Protein AF-A0A9X3PVQ1-F1 (afdb_monomer)

pLDDT: mean 72.25, std 20.64, range [28.78, 93.38]

Sequence (163 aa):
MTVFPFRRPYLGLSIGAGMLGLAEVRRDWRQGRGRRILEQLAEVWARLPVRKDFPELILAVSDMARKDRLAIPGMNYQFDDVEGDLALQASINFRVVGKYAAIRRFIHRIETASPYLLVEGLDATRKVGSARTSSQKPSTHVVFNVRVVTFLKLELLQGAARV

Mean predicted aligned error: 14.83 Å

Radius of gyration: 23.63 Å; Cα contacts (8 Å, |Δi|>4): 185; chains: 1; bounding box: 56×48×72 Å

Nearest PDB structures (foldseek):
  3jc8-assembly1_Oa  TM=6.345E-01  e=8.967E-06  Myxococcus xanthus DK 1622
  2rjz-assembly1_A  TM=7.333E-01  e=6.234E-05  Pseudomonas aeruginosa PAO1
  6i6y-assembly1_A-2  TM=4.368E-01  e=1.457E-01  Thermus thermophilus HB8
  6i6i-assembly1_A  TM=3.957E-01  e=1.024E-01  Thermus thermophilus HB8
  7odt-assembly1_U  TM=2.430E-01  e=9.549E-01  Homo sapiens

Secondary structure (DSSP, 8-state):
------PPPP---------SSHHHHTTGGGGSHHHHHHHHHHHHHHTSPPGGGHHHHHHHHHHHHHHTT-B---EEEEEEE-TTSSEEEEEEEEEEEEEHHHHHHHHHHHHHH-TTEEEEEEEEEE---S---TTS----EEEEEEEEEEEEE----TTTT--

Structure (mmCIF, N/CA/C/O backbone):
data_AF-A0A9X3PVQ1-F1
#
_entry.id   AF-A0A9X3PVQ1-F1
#
loop_
_atom_site.group_PDB
_atom_site.id
_atom_site.type_symbol
_atom_site.label_atom_id
_atom_site.label_alt_id
_atom_site.label_comp_id
_atom_site.label_asym_id
_atom_site.label_entity_id
_atom_site.label_seq_id
_atom_site.pdbx_PDB_ins_code
_atom_site.Cartn_x
_atom_site.Cartn_y
_atom_site.Cartn_z
_atom_site.occupancy
_atom_site.B_iso_or_equiv
_atom_site.auth_seq_id
_atom_site.auth_comp_id
_atom_site.auth_asym_id
_atom_site.auth_atom_id
_atom_site.pdbx_PDB_model_num
ATOM 1 N N . MET A 1 1 ? 9.723 37.056 -10.123 1.00 42.59 1 MET A N 1
ATOM 2 C CA . MET A 1 1 ? 10.255 36.071 -9.158 1.00 42.59 1 MET A CA 1
ATOM 3 C C . MET A 1 1 ? 9.968 36.631 -7.776 1.00 42.59 1 MET A C 1
ATOM 5 O O . MET A 1 1 ? 10.617 37.588 -7.384 1.00 42.59 1 MET A O 1
ATOM 9 N N . THR A 1 2 ? 8.922 36.158 -7.105 1.00 33.84 2 THR A N 1
ATOM 10 C CA . THR A 1 2 ? 8.475 36.724 -5.823 1.00 33.84 2 THR A CA 1
ATOM 11 C C . THR A 1 2 ? 8.082 35.588 -4.891 1.00 33.84 2 THR A C 1
ATOM 13 O O . THR A 1 2 ? 7.081 34.907 -5.089 1.00 33.84 2 THR A O 1
ATOM 16 N N . VAL A 1 3 ? 8.946 35.370 -3.904 1.00 37.72 3 VAL A N 1
ATOM 17 C CA . VAL A 1 3 ? 8.739 34.506 -2.744 1.00 37.72 3 VAL A CA 1
ATOM 18 C C . VAL A 1 3 ? 8.032 35.354 -1.690 1.00 37.72 3 VAL A C 1
ATOM 20 O O . VAL A 1 3 ? 8.535 36.419 -1.339 1.00 37.72 3 VAL A O 1
ATOM 23 N N . PHE A 1 4 ? 6.883 34.898 -1.194 1.00 28.78 4 PHE A N 1
ATOM 24 C CA . PHE A 1 4 ? 6.206 35.501 -0.044 1.00 28.78 4 PHE A CA 1
ATOM 25 C C . PHE A 1 4 ? 6.290 34.553 1.166 1.00 28.78 4 PHE A C 1
ATOM 27 O O . PHE A 1 4 ? 5.890 33.394 1.048 1.00 28.78 4 PHE A O 1
ATOM 34 N N . PRO A 1 5 ? 6.802 35.016 2.322 1.00 42.09 5 PRO A N 1
ATOM 35 C CA . PRO A 1 5 ? 6.876 34.231 3.549 1.00 42.09 5 PRO A CA 1
ATOM 36 C C . PRO A 1 5 ? 5.555 34.323 4.328 1.00 42.09 5 PRO A C 1
ATOM 38 O O . PRO A 1 5 ? 5.085 35.419 4.635 1.00 42.09 5 PRO A O 1
ATOM 41 N N . PHE A 1 6 ? 4.960 33.183 4.694 1.00 31.83 6 PHE A N 1
ATOM 42 C CA . PHE A 1 6 ? 3.779 33.162 5.561 1.00 31.83 6 PHE A CA 1
ATOM 43 C C . PHE A 1 6 ? 4.199 33.052 7.031 1.00 31.83 6 PHE A C 1
ATOM 45 O O . PHE A 1 6 ? 4.524 31.984 7.549 1.00 31.83 6 PHE A O 1
ATOM 52 N N . ARG A 1 7 ? 4.217 34.211 7.688 1.00 33.22 7 ARG A N 1
ATOM 53 C CA . ARG A 1 7 ? 4.387 34.411 9.129 1.00 33.22 7 ARG A CA 1
ATOM 54 C C . ARG A 1 7 ? 3.015 34.203 9.793 1.00 33.22 7 ARG A C 1
ATOM 56 O O . ARG A 1 7 ? 2.070 34.903 9.446 1.00 33.22 7 ARG A O 1
ATOM 63 N N . ARG A 1 8 ? 2.886 33.256 10.730 1.00 39.91 8 ARG A N 1
ATOM 64 C CA . ARG A 1 8 ? 1.662 33.074 11.540 1.00 39.91 8 ARG A CA 1
ATOM 65 C C . ARG A 1 8 ? 1.517 34.221 12.552 1.00 39.91 8 ARG A C 1
ATOM 67 O O . ARG A 1 8 ? 2.466 34.438 13.307 1.00 39.91 8 ARG A O 1
ATOM 74 N N . PRO A 1 9 ? 0.362 34.900 12.652 1.00 40.09 9 PRO A N 1
ATOM 75 C CA . PRO A 1 9 ? 0.022 35.659 13.842 1.00 40.09 9 PRO A CA 1
ATOM 76 C C . PRO A 1 9 ? -0.776 34.778 14.811 1.00 40.09 9 PRO A C 1
ATOM 78 O O . PRO A 1 9 ? -1.785 34.173 14.452 1.00 40.09 9 PRO A O 1
ATOM 81 N N . TYR A 1 10 ? -0.310 34.728 16.056 1.00 43.25 10 TYR A N 1
ATOM 82 C CA . TYR A 1 10 ? -1.127 34.352 17.200 1.00 43.25 10 TYR A CA 1
ATOM 83 C C . TYR A 1 10 ? -2.108 35.496 17.473 1.00 43.25 10 TYR A C 1
ATOM 85 O O . TYR A 1 10 ? -1.686 36.619 17.740 1.00 43.25 10 TYR A O 1
ATOM 93 N N . LEU A 1 11 ? -3.405 35.210 17.420 1.00 38.28 11 LEU A N 1
ATOM 94 C CA . LEU A 1 11 ? -4.440 36.039 18.026 1.00 38.28 11 LEU A CA 1
ATOM 95 C C . LEU A 1 11 ? -5.127 35.172 19.072 1.00 38.28 11 LEU A C 1
ATOM 97 O O . LEU A 1 11 ? -5.879 34.256 18.747 1.00 38.28 11 LEU A O 1
ATOM 101 N N . GLY A 1 12 ? -4.799 35.444 20.334 1.00 42.59 12 GLY A N 1
ATOM 102 C CA . GLY A 1 12 ? -5.597 34.981 21.452 1.00 42.59 12 GLY A CA 1
ATOM 103 C C . GLY A 1 12 ? -6.989 35.585 21.329 1.00 42.59 12 GLY A C 1
ATOM 104 O O . GLY A 1 12 ? -7.128 36.802 21.206 1.00 42.59 12 GLY A O 1
ATOM 105 N N . LEU A 1 13 ? -8.009 34.732 21.357 1.00 32.94 13 LEU A N 1
ATOM 106 C CA . LEU A 1 13 ? -9.378 35.170 21.556 1.00 32.94 13 LEU A CA 1
ATOM 107 C C . LEU A 1 13 ? -9.919 34.515 22.821 1.00 32.94 13 LEU A C 1
ATOM 109 O O . LEU A 1 13 ? -9.997 33.295 22.948 1.00 32.94 13 LEU A O 1
ATOM 113 N N . SER A 1 14 ? -10.226 35.406 23.754 1.00 32.03 14 SER A N 1
ATOM 114 C CA . SER A 1 14 ? -10.905 35.197 25.020 1.00 32.03 14 SER A CA 1
ATOM 115 C C . SER A 1 14 ? -12.151 34.319 24.877 1.00 32.03 14 SER A C 1
ATOM 117 O O . SER A 1 14 ? -12.964 34.502 23.970 1.00 32.03 14 SER A O 1
ATOM 119 N N . ILE A 1 15 ? -12.308 33.390 25.817 1.00 43.59 15 ILE A N 1
ATOM 120 C CA . ILE A 1 15 ? -13.523 32.607 26.032 1.00 43.59 15 ILE A CA 1
ATOM 121 C C . ILE A 1 15 ? -14.572 33.550 26.638 1.00 43.59 15 ILE A C 1
ATOM 1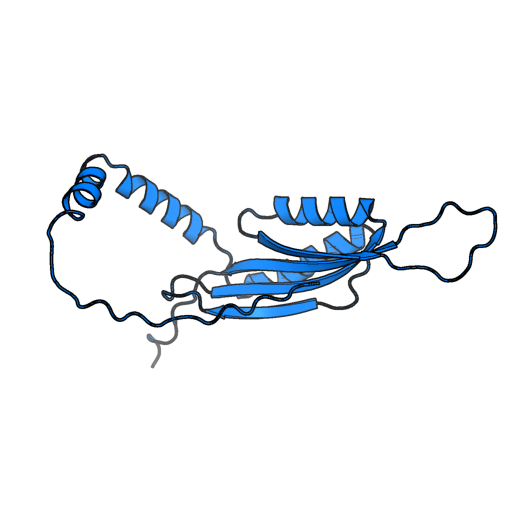23 O O . ILE A 1 15 ? -14.506 33.894 27.814 1.00 43.59 15 ILE A O 1
ATOM 127 N N . GLY A 1 16 ? -15.545 33.966 25.827 1.00 32.53 16 GLY A N 1
ATOM 128 C CA . GLY A 1 16 ? -16.741 34.691 26.252 1.00 32.53 16 GLY A CA 1
ATOM 129 C C . GLY A 1 16 ? -17.964 34.098 25.559 1.00 32.53 16 GLY A C 1
ATOM 130 O O . GLY A 1 16 ? -18.089 34.164 24.340 1.00 32.53 16 GLY A O 1
ATOM 131 N N . ALA A 1 17 ? -18.822 33.448 26.339 1.00 43.44 17 ALA A N 1
ATOM 132 C CA . ALA A 1 17 ? -19.959 32.653 25.896 1.00 43.44 17 ALA A CA 1
ATOM 133 C C . ALA A 1 17 ? -21.009 33.447 25.095 1.00 43.44 17 ALA A C 1
ATOM 135 O O . ALA A 1 17 ? -21.348 34.576 25.437 1.00 43.44 17 ALA A O 1
ATOM 136 N N . GLY A 1 18 ? -21.597 32.801 24.083 1.00 31.81 18 GLY A N 1
ATOM 137 C CA . GLY A 1 18 ? -22.674 33.376 23.276 1.00 31.81 18 GLY A CA 1
ATOM 138 C C . GLY A 1 18 ? -23.479 32.341 22.489 1.00 31.81 18 GLY A C 1
ATOM 139 O O . GLY A 1 18 ? -23.577 32.440 21.276 1.00 31.81 18 GLY A O 1
ATOM 140 N N . MET A 1 19 ? -23.998 31.311 23.167 1.00 39.28 19 MET A N 1
ATOM 141 C CA . MET A 1 19 ? -25.356 30.763 22.964 1.00 39.28 19 MET A CA 1
ATOM 142 C C . MET A 1 19 ? -25.970 30.724 21.533 1.00 39.28 19 MET A C 1
ATOM 144 O O . MET A 1 19 ? -27.141 31.044 21.368 1.00 39.28 19 MET A O 1
ATOM 148 N N . LEU A 1 20 ? -25.261 30.293 20.483 1.00 43.97 20 LEU A N 1
ATOM 149 C CA . LEU A 1 20 ? -25.886 30.197 19.142 1.00 43.97 20 LEU A CA 1
ATOM 150 C C . LEU A 1 20 ? -25.390 29.047 18.252 1.00 43.97 20 LEU A C 1
ATOM 152 O O . LEU A 1 20 ? -25.551 29.082 17.040 1.00 43.97 20 LEU A O 1
ATOM 156 N N . GLY A 1 21 ? -24.840 27.987 18.854 1.00 38.12 21 GLY A N 1
ATOM 157 C CA . GLY A 1 21 ? -24.394 26.788 18.120 1.00 38.12 21 GLY A CA 1
ATOM 158 C C . GLY A 1 21 ? -24.769 25.442 18.747 1.00 38.12 21 GLY A C 1
ATOM 159 O O . GLY A 1 21 ? -24.475 24.399 18.175 1.00 38.12 21 GLY A O 1
ATOM 160 N N . LEU A 1 22 ? -25.428 25.425 19.912 1.00 40.72 22 LEU A N 1
ATOM 161 C CA . LEU A 1 22 ? -25.752 24.179 20.630 1.00 40.72 22 LEU A CA 1
ATOM 162 C C . LEU A 1 22 ? -27.160 23.635 20.333 1.00 40.72 22 LEU A C 1
ATOM 164 O O . LEU A 1 22 ? -27.471 22.506 20.708 1.00 40.72 22 LEU A O 1
ATOM 168 N N . ALA A 1 23 ? -28.017 24.396 19.646 1.00 40.19 23 ALA A N 1
ATOM 169 C CA . ALA A 1 23 ? -29.363 23.946 19.276 1.00 40.19 23 ALA A CA 1
ATOM 170 C C . ALA A 1 23 ? -29.402 23.165 17.946 1.00 40.19 23 ALA A C 1
ATOM 172 O O . ALA A 1 23 ? -30.300 22.342 17.755 1.00 40.19 23 ALA A O 1
ATOM 173 N N . GLU A 1 24 ? -28.431 23.383 17.051 1.00 43.75 24 GLU A N 1
ATOM 174 C CA . GLU A 1 24 ? -28.331 22.676 15.764 1.00 43.75 24 GLU A CA 1
ATOM 175 C C . GLU A 1 24 ? -27.829 21.240 15.975 1.00 43.75 24 GLU A C 1
ATOM 177 O O . GLU A 1 24 ? -28.466 20.281 15.544 1.00 43.75 24 GLU A O 1
ATOM 182 N N . VAL A 1 25 ? -26.761 21.075 16.766 1.00 50.56 25 VAL A N 1
ATOM 183 C CA . VAL A 1 25 ? -26.170 19.761 17.079 1.00 50.56 25 VAL A CA 1
ATOM 184 C C . VAL A 1 25 ? -27.136 18.875 17.878 1.00 50.56 25 VAL A C 1
ATOM 186 O O . VAL A 1 25 ? -27.103 17.656 17.749 1.00 50.56 25 VAL A O 1
ATOM 189 N N . ARG A 1 26 ? -28.067 19.454 18.656 1.00 47.97 26 ARG A N 1
ATOM 190 C CA . ARG A 1 26 ? -29.051 18.700 19.461 1.00 47.97 26 ARG A CA 1
ATOM 191 C C . ARG A 1 26 ? -30.297 18.250 18.689 1.00 47.97 26 ARG A C 1
ATOM 193 O O . ARG A 1 26 ? -31.036 17.405 19.199 1.00 47.97 26 ARG A O 1
ATOM 200 N N . ARG A 1 27 ? -30.569 18.795 17.494 1.00 45.38 27 ARG A N 1
ATOM 201 C CA . ARG A 1 27 ? -31.741 18.408 16.680 1.00 45.38 27 ARG A CA 1
ATOM 202 C C . ARG A 1 27 ? -31.510 17.129 15.870 1.00 45.38 27 ARG A C 1
ATOM 204 O O . ARG A 1 27 ? -32.470 16.393 15.648 1.00 45.38 27 ARG A O 1
ATOM 211 N N . ASP A 1 28 ? -30.264 16.804 15.532 1.00 49.84 28 ASP A N 1
ATOM 212 C CA . ASP A 1 28 ? -29.946 15.639 14.690 1.00 49.84 28 ASP A CA 1
ATOM 213 C C . ASP A 1 28 ? -30.001 14.288 15.440 1.00 49.84 28 ASP A C 1
ATOM 215 O O . ASP A 1 28 ? -30.280 13.242 14.850 1.00 49.84 28 ASP A O 1
ATOM 219 N N . TRP A 1 29 ? -29.870 14.306 16.773 1.00 46.28 29 TRP A N 1
ATOM 220 C CA . TRP A 1 29 ? -29.972 13.111 17.627 1.00 46.28 29 TRP A CA 1
ATOM 221 C C . TRP A 1 29 ? -31.390 12.519 17.728 1.00 46.28 29 TRP A C 1
ATOM 223 O O . TRP A 1 29 ? -31.539 11.369 18.138 1.00 46.28 29 TRP A O 1
ATOM 233 N N . ARG A 1 30 ? -32.443 13.254 17.334 1.00 54.28 30 ARG A N 1
ATOM 234 C CA . ARG A 1 30 ? -33.841 12.773 17.406 1.00 54.28 30 ARG A CA 1
ATOM 235 C C . ARG A 1 30 ? -34.293 11.923 16.216 1.00 54.28 30 ARG A C 1
ATOM 237 O O . ARG A 1 30 ? -35.350 11.311 16.300 1.00 54.28 30 ARG A O 1
ATOM 244 N N . GLN A 1 31 ? -33.523 11.853 15.130 1.00 55.84 31 GLN A N 1
ATOM 245 C CA . GLN A 1 31 ? -33.936 11.150 13.908 1.00 55.84 31 GLN A CA 1
ATOM 246 C C . GLN A 1 31 ? -33.183 9.838 13.655 1.00 55.84 31 GLN A C 1
ATOM 248 O O . GLN A 1 31 ? -32.968 9.487 12.506 1.00 55.84 31 GLN A O 1
ATOM 253 N N . GLY A 1 32 ? -32.694 9.117 14.671 1.00 58.69 32 GLY A N 1
ATOM 254 C CA . GLY A 1 32 ? -32.049 7.799 14.485 1.00 58.69 32 GLY A CA 1
ATOM 255 C C . GLY A 1 32 ? -30.788 7.762 13.591 1.00 58.69 32 GLY A C 1
ATOM 256 O O . GLY A 1 32 ? -30.130 6.727 13.515 1.00 58.69 32 GLY A O 1
ATOM 257 N N . ARG A 1 33 ? -30.411 8.879 12.949 1.00 59.75 33 ARG A N 1
ATOM 258 C CA . ARG A 1 33 ? -29.263 9.027 12.047 1.00 59.75 33 ARG A CA 1
ATOM 259 C C . ARG A 1 33 ? -27.948 8.898 12.807 1.00 59.75 33 ARG A C 1
ATOM 261 O O . ARG A 1 33 ? -27.074 8.170 12.355 1.00 59.75 33 ARG A O 1
ATOM 268 N N . GLY A 1 34 ? -27.856 9.480 14.007 1.00 67.56 34 GLY A N 1
ATOM 269 C CA . GLY A 1 34 ? -26.695 9.303 14.887 1.00 67.56 34 GLY A CA 1
ATOM 270 C C . GLY A 1 34 ? -26.453 7.838 15.263 1.00 67.56 34 GLY A C 1
ATOM 271 O O . GLY A 1 34 ? -25.327 7.364 15.191 1.00 67.56 34 GLY A O 1
ATOM 272 N N . ARG A 1 35 ? -27.516 7.080 15.566 1.00 71.88 35 ARG A N 1
ATOM 273 C CA . ARG A 1 35 ? -27.404 5.649 15.889 1.00 71.88 35 ARG A CA 1
ATOM 274 C C . ARG A 1 35 ? -26.910 4.827 14.694 1.00 71.88 35 ARG A C 1
ATOM 276 O O . ARG A 1 35 ? -26.013 4.014 14.866 1.00 71.88 35 ARG A O 1
ATOM 283 N N . ARG A 1 36 ? -27.419 5.098 13.487 1.00 74.56 36 ARG A N 1
ATOM 284 C CA . ARG A 1 36 ? -26.950 4.433 12.257 1.00 74.56 36 ARG A CA 1
ATOM 285 C C . ARG A 1 36 ? -25.487 4.738 11.935 1.00 74.56 36 ARG A C 1
ATOM 287 O O . ARG A 1 36 ? -24.771 3.832 11.536 1.00 74.56 36 ARG A O 1
ATOM 294 N N . ILE A 1 37 ? -25.037 5.980 12.125 1.00 79.44 37 ILE A N 1
ATOM 295 C CA . ILE A 1 37 ? -23.628 6.358 11.915 1.00 79.44 37 ILE A CA 1
ATOM 296 C C . ILE A 1 37 ? -22.723 5.606 12.896 1.00 79.44 37 ILE A C 1
ATOM 298 O O . ILE A 1 37 ? -21.684 5.091 12.496 1.00 79.44 37 ILE A O 1
ATOM 302 N N . LEU A 1 38 ? -23.130 5.497 14.163 1.00 77.62 38 LEU A N 1
ATOM 303 C CA . LEU A 1 38 ? -22.383 4.743 15.171 1.00 77.62 38 LEU A CA 1
ATOM 304 C C . LEU A 1 38 ? -22.353 3.238 14.864 1.00 77.62 38 LEU A C 1
ATOM 306 O O . LEU A 1 38 ? -21.310 2.612 15.015 1.00 77.62 38 LEU A O 1
ATOM 310 N N . GLU A 1 39 ? -23.465 2.666 14.396 1.00 80.44 39 GLU A N 1
ATOM 311 C CA . GLU A 1 39 ? -23.535 1.264 13.960 1.00 80.44 39 GLU A CA 1
ATOM 312 C C . GLU A 1 39 ? -22.625 1.005 12.743 1.00 80.44 39 GLU A C 1
ATOM 314 O O . GLU A 1 39 ? -21.853 0.048 12.747 1.00 80.44 39 GLU A O 1
ATOM 319 N N . GLN A 1 40 ? -22.633 1.895 11.745 1.00 79.88 40 GLN A N 1
ATOM 320 C CA . GLN A 1 40 ? -21.741 1.819 10.580 1.00 79.88 40 GLN A CA 1
ATOM 321 C C . GLN A 1 40 ? -20.265 1.967 10.964 1.00 79.88 40 GLN A C 1
ATOM 323 O O . GLN A 1 40 ? -19.410 1.255 10.441 1.00 79.88 40 GLN A O 1
ATOM 328 N N . LEU A 1 41 ? -19.956 2.871 11.894 1.00 79.19 41 LEU A N 1
ATOM 329 C CA . LEU A 1 41 ? -18.599 3.065 12.393 1.00 79.19 41 LEU A CA 1
ATOM 330 C C . LEU A 1 41 ? -18.104 1.828 13.153 1.00 79.19 41 LEU A C 1
ATOM 332 O O . LEU A 1 41 ? -16.978 1.389 12.934 1.00 79.19 41 LEU A O 1
ATOM 336 N N . ALA A 1 42 ? -18.959 1.220 13.979 1.00 78.19 42 ALA A N 1
ATOM 337 C CA . ALA A 1 42 ? -18.648 -0.026 14.672 1.00 78.19 42 ALA A CA 1
ATOM 338 C C . ALA A 1 42 ? -18.404 -1.188 13.692 1.00 78.19 42 ALA A C 1
ATOM 340 O O . ALA A 1 42 ? -17.477 -1.972 13.893 1.00 78.19 42 ALA A O 1
ATOM 341 N N . GLU A 1 43 ? -19.186 -1.282 12.612 1.00 82.19 43 GLU A N 1
ATOM 342 C CA . GLU A 1 43 ? -18.992 -2.284 11.556 1.00 82.19 43 GLU A CA 1
ATOM 343 C C . GLU A 1 43 ? -17.657 -2.090 10.818 1.00 82.19 43 GLU A C 1
ATOM 345 O O . GLU A 1 43 ? -16.939 -3.058 10.560 1.00 82.19 43 GLU A O 1
ATOM 350 N N . VAL A 1 44 ? -17.293 -0.840 10.517 1.00 80.62 44 VAL A N 1
ATOM 351 C CA . VAL A 1 44 ? -15.996 -0.492 9.920 1.00 80.62 44 VAL A CA 1
ATOM 352 C C . VAL A 1 44 ? -14.848 -0.851 10.863 1.00 80.62 44 VAL A C 1
ATOM 354 O O . VAL A 1 44 ? -13.891 -1.495 10.436 1.00 80.62 44 VAL A O 1
ATOM 357 N N . TRP A 1 45 ? -14.957 -0.510 12.148 1.00 77.81 45 TRP A N 1
ATOM 358 C CA . TRP A 1 45 ? -13.944 -0.832 13.154 1.00 77.81 45 TRP A CA 1
ATOM 359 C C . TRP A 1 45 ? -13.775 -2.330 13.390 1.00 77.81 45 TRP A C 1
ATOM 361 O O . TRP A 1 45 ? -12.650 -2.796 13.560 1.00 77.81 45 TRP A O 1
ATOM 371 N N . ALA A 1 46 ? -14.861 -3.103 13.366 1.00 78.38 46 ALA A N 1
ATOM 372 C CA . ALA A 1 46 ? -14.803 -4.554 13.526 1.00 78.38 46 ALA A CA 1
ATOM 373 C C . ALA A 1 46 ? -14.022 -5.250 12.398 1.00 78.38 46 ALA A C 1
ATOM 375 O O . ALA A 1 46 ? -13.519 -6.355 12.597 1.00 78.38 46 ALA A O 1
ATOM 376 N N . ARG A 1 47 ? -13.915 -4.607 11.230 1.00 82.50 47 ARG A N 1
ATOM 377 C CA . ARG A 1 47 ? -13.220 -5.117 10.041 1.00 82.50 47 ARG A CA 1
ATOM 378 C C . ARG A 1 47 ? -11.791 -4.602 9.888 1.00 82.50 47 ARG A C 1
ATOM 380 O O . ARG A 1 47 ? -11.107 -5.037 8.962 1.00 82.50 47 ARG A O 1
ATOM 387 N N . LEU A 1 48 ? -11.339 -3.688 10.751 1.00 82.94 48 LEU A N 1
ATOM 388 C CA . LEU A 1 48 ? -9.962 -3.210 10.695 1.00 82.94 48 LEU A CA 1
ATOM 389 C C . LEU A 1 48 ? -8.990 -4.358 11.006 1.00 82.94 48 LEU A C 1
ATOM 391 O O . LEU A 1 48 ? -9.221 -5.115 11.956 1.00 82.94 48 LEU A O 1
ATOM 395 N N . PRO A 1 49 ? -7.894 -4.481 10.241 1.00 83.75 49 PRO A N 1
ATOM 396 C CA . PRO A 1 49 ? -6.875 -5.485 10.505 1.00 83.75 49 PRO A CA 1
ATOM 397 C C . PRO A 1 49 ? -6.184 -5.230 11.847 1.00 83.75 49 PRO A C 1
ATOM 399 O O . PRO A 1 49 ? -6.117 -4.097 12.340 1.00 83.75 49 PRO A O 1
ATOM 402 N N . VAL A 1 50 ? -5.640 -6.289 12.443 1.00 86.31 50 VAL A N 1
ATOM 403 C CA . VAL A 1 50 ? -4.813 -6.175 13.650 1.00 86.31 50 VAL A CA 1
ATOM 404 C C . VAL A 1 50 ? -3.338 -6.068 13.274 1.00 86.31 50 VAL A C 1
ATOM 406 O O . VAL A 1 50 ? -2.919 -6.418 12.171 1.00 86.31 50 VAL A O 1
ATOM 409 N N . ARG A 1 51 ? -2.506 -5.593 14.205 1.00 84.69 51 ARG A N 1
ATOM 410 C CA . ARG A 1 51 ? -1.081 -5.323 13.944 1.00 84.69 51 ARG A CA 1
ATOM 411 C C . ARG A 1 51 ? -0.301 -6.527 13.408 1.00 84.69 51 ARG A C 1
ATOM 413 O O . ARG A 1 51 ? 0.604 -6.347 12.598 1.00 84.69 51 ARG A O 1
ATOM 420 N N . LYS A 1 52 ? -0.661 -7.743 13.824 1.00 85.50 52 LYS A N 1
ATOM 421 C CA . LYS A 1 52 ? -0.032 -8.990 13.356 1.00 85.50 52 LYS A CA 1
ATOM 422 C C . LYS A 1 52 ? -0.285 -9.298 11.873 1.00 85.50 52 LYS A C 1
ATOM 424 O O . LYS A 1 52 ? 0.511 -10.022 11.293 1.00 85.50 52 LYS A O 1
ATOM 429 N N . ASP A 1 53 ? -1.327 -8.724 11.268 1.00 85.25 53 ASP A N 1
ATOM 430 C CA . ASP A 1 53 ? -1.678 -8.944 9.857 1.00 85.25 53 ASP A CA 1
ATOM 431 C C . ASP A 1 53 ? -0.905 -7.983 8.928 1.00 85.25 53 ASP A C 1
ATOM 433 O O . ASP A 1 53 ? -0.845 -8.157 7.711 1.00 85.25 53 ASP A O 1
ATOM 437 N N . PHE A 1 54 ? -0.270 -6.950 9.493 1.00 87.12 54 PHE A N 1
ATOM 438 C CA . PHE A 1 54 ? 0.439 -5.925 8.730 1.00 87.12 54 PHE A CA 1
ATOM 439 C C . PHE A 1 54 ? 1.627 -6.454 7.894 1.00 87.12 54 PHE A C 1
ATOM 441 O O . PHE A 1 54 ? 1.788 -6.014 6.753 1.00 87.12 54 PHE A O 1
ATOM 448 N N . PRO A 1 55 ? 2.449 -7.415 8.365 1.00 88.94 55 PRO A N 1
ATOM 449 C CA . PRO A 1 55 ? 3.486 -8.025 7.531 1.00 88.94 55 PRO A CA 1
ATOM 450 C C . PRO A 1 55 ? 2.938 -8.738 6.286 1.00 88.94 55 PRO A C 1
ATOM 452 O O . PRO A 1 55 ? 3.555 -8.667 5.224 1.00 88.94 55 PRO A O 1
ATOM 455 N N . GLU A 1 56 ? 1.771 -9.384 6.377 1.00 88.12 56 GLU A N 1
ATOM 456 C CA . GLU A 1 56 ? 1.145 -10.045 5.223 1.00 88.12 56 GLU A CA 1
ATOM 457 C C . GLU A 1 56 ? 0.736 -9.027 4.155 1.00 88.12 56 GLU A C 1
ATOM 459 O O . GLU A 1 56 ? 0.920 -9.266 2.960 1.00 88.12 56 GLU A O 1
ATOM 464 N N . LEU A 1 57 ? 0.278 -7.846 4.578 1.00 86.38 57 LEU A N 1
ATOM 465 C CA . LEU A 1 57 ? -0.022 -6.738 3.677 1.00 86.38 57 LEU A CA 1
ATOM 466 C C . LEU A 1 57 ? 1.224 -6.267 2.911 1.00 86.38 57 LEU A C 1
ATOM 468 O O . LEU A 1 57 ? 1.170 -6.075 1.694 1.00 86.38 57 LEU A O 1
ATOM 472 N N . ILE A 1 58 ? 2.358 -6.118 3.602 1.00 88.38 58 ILE A N 1
ATOM 473 C CA . ILE A 1 58 ? 3.642 -5.735 2.990 1.00 88.38 58 ILE A CA 1
ATOM 474 C C . ILE A 1 58 ? 4.057 -6.746 1.912 1.00 88.38 58 ILE A C 1
ATOM 476 O O . ILE A 1 58 ? 4.476 -6.368 0.808 1.00 88.38 58 ILE A O 1
ATOM 480 N N . LEU A 1 59 ? 3.927 -8.038 2.220 1.00 90.38 59 LEU A N 1
ATOM 481 C CA . LEU A 1 59 ? 4.235 -9.116 1.283 1.00 90.38 59 LEU A CA 1
ATOM 482 C C . LEU A 1 59 ? 3.287 -9.094 0.081 1.00 90.38 59 LEU A C 1
ATOM 484 O O . LEU A 1 59 ? 3.751 -9.132 -1.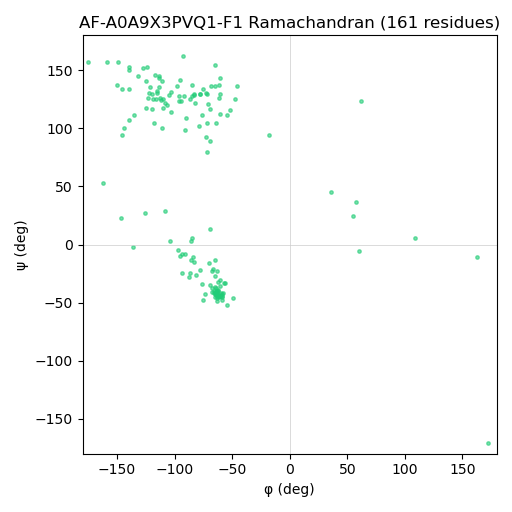058 1.00 90.38 59 LEU A O 1
ATOM 488 N N . ALA A 1 60 ? 1.984 -8.926 0.313 1.00 89.44 60 ALA A N 1
ATOM 489 C CA . ALA A 1 60 ? 0.984 -8.842 -0.747 1.00 89.44 60 ALA A CA 1
ATOM 490 C C . ALA A 1 60 ? 1.256 -7.676 -1.715 1.00 89.44 60 ALA A C 1
ATOM 492 O O . ALA A 1 60 ? 1.190 -7.856 -2.935 1.00 89.44 60 ALA A O 1
ATOM 493 N N . VAL A 1 61 ? 1.624 -6.497 -1.198 1.00 89.00 61 VAL A N 1
ATOM 494 C CA . VAL A 1 61 ? 2.018 -5.332 -2.015 1.00 89.00 61 VAL A CA 1
ATOM 495 C C . VAL A 1 61 ? 3.271 -5.639 -2.840 1.00 89.00 61 VAL A C 1
ATOM 497 O O . VAL A 1 61 ? 3.322 -5.345 -4.039 1.00 89.00 61 VAL A O 1
ATOM 500 N N . SER A 1 62 ? 4.271 -6.274 -2.227 1.00 91.56 62 SER A N 1
ATOM 501 C CA . SER A 1 62 ? 5.523 -6.643 -2.897 1.00 91.56 62 SER A CA 1
ATOM 502 C C . SER A 1 62 ? 5.297 -7.658 -4.022 1.00 91.56 62 SER A C 1
ATOM 504 O O . SER A 1 62 ? 5.819 -7.498 -5.130 1.00 91.56 62 SER A O 1
ATOM 506 N N . ASP A 1 63 ? 4.471 -8.674 -3.785 1.00 92.38 63 ASP A N 1
ATOM 507 C CA . ASP A 1 63 ? 4.138 -9.688 -4.785 1.00 92.38 63 ASP A CA 1
ATOM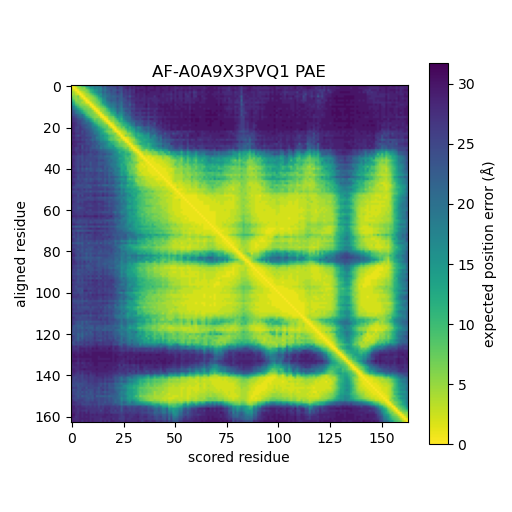 508 C C . ASP A 1 63 ? 3.273 -9.131 -5.915 1.00 92.38 63 ASP A C 1
ATOM 510 O O . ASP A 1 63 ? 3.453 -9.500 -7.080 1.00 92.38 63 ASP A O 1
ATOM 514 N N . MET A 1 64 ? 2.377 -8.190 -5.614 1.00 91.50 64 MET A N 1
ATOM 515 C CA . MET A 1 64 ? 1.618 -7.467 -6.630 1.00 91.50 64 MET A CA 1
ATOM 516 C C . MET A 1 64 ? 2.548 -6.683 -7.567 1.00 91.50 64 MET A C 1
ATOM 518 O O . MET A 1 64 ? 2.407 -6.774 -8.787 1.00 91.50 64 MET A O 1
ATOM 522 N N . ALA A 1 65 ? 3.554 -5.995 -7.021 1.00 92.12 65 ALA A N 1
ATOM 523 C CA . ALA A 1 65 ? 4.543 -5.276 -7.822 1.00 92.12 65 ALA A CA 1
ATOM 524 C C . ALA A 1 65 ? 5.362 -6.223 -8.714 1.00 92.12 65 ALA A C 1
ATOM 526 O O . ALA A 1 65 ? 5.569 -5.947 -9.901 1.00 92.12 65 ALA A O 1
ATOM 527 N N . ARG A 1 66 ? 5.775 -7.379 -8.176 1.00 91.94 66 ARG A N 1
ATOM 528 C CA . ARG A 1 66 ? 6.489 -8.421 -8.934 1.00 91.94 66 ARG A CA 1
ATOM 529 C C . ARG A 1 66 ? 5.659 -8.951 -10.102 1.00 91.94 66 ARG A C 1
ATOM 531 O O . ARG A 1 66 ? 6.185 -9.053 -11.211 1.00 91.94 66 ARG A O 1
ATOM 538 N N . LYS A 1 67 ? 4.365 -9.225 -9.891 1.00 92.62 67 LYS A N 1
ATOM 539 C CA . LYS A 1 67 ? 3.433 -9.658 -10.955 1.00 92.62 67 LYS A CA 1
ATOM 540 C C . LYS A 1 67 ? 3.370 -8.650 -12.110 1.00 92.62 67 LYS A C 1
ATOM 542 O O . LYS A 1 67 ? 3.269 -9.046 -13.270 1.00 92.62 67 LYS A O 1
ATOM 547 N N . ASP A 1 68 ? 3.521 -7.361 -11.813 1.00 92.19 68 ASP A N 1
ATOM 548 C CA . ASP A 1 68 ? 3.564 -6.283 -12.807 1.00 92.19 68 ASP A CA 1
ATOM 549 C C . ASP A 1 68 ? 4.936 -6.006 -13.421 1.00 92.19 68 ASP A C 1
ATOM 551 O O . ASP A 1 68 ? 5.065 -5.096 -14.249 1.00 92.19 68 ASP A O 1
ATOM 555 N N . ARG A 1 69 ? 5.954 -6.792 -13.052 1.00 92.62 69 ARG A N 1
ATOM 556 C CA . ARG A 1 69 ? 7.356 -6.582 -13.441 1.00 92.62 69 ARG A CA 1
ATOM 557 C C . ARG A 1 69 ? 7.866 -5.202 -13.012 1.00 92.62 69 ARG A C 1
ATOM 559 O O . ARG A 1 69 ? 8.612 -4.550 -13.745 1.00 92.62 69 ARG A O 1
ATOM 566 N N . LEU A 1 70 ? 7.422 -4.746 -11.844 1.00 93.31 70 LEU A N 1
ATOM 567 C CA . LEU A 1 70 ? 7.883 -3.522 -11.205 1.00 93.31 70 LEU A CA 1
ATOM 568 C C . LEU A 1 70 ? 8.981 -3.851 -10.197 1.00 93.31 70 LEU A C 1
ATOM 570 O O . LEU A 1 70 ? 8.917 -4.861 -9.499 1.00 93.31 70 LEU A O 1
ATOM 574 N N . ALA A 1 71 ? 9.987 -2.984 -10.118 1.00 92.44 71 ALA A N 1
ATOM 575 C CA . ALA A 1 71 ? 11.042 -3.096 -9.122 1.00 92.44 71 ALA A CA 1
ATOM 576 C C . ALA A 1 71 ? 10.721 -2.198 -7.924 1.00 92.44 71 ALA A C 1
ATOM 578 O O . ALA A 1 71 ? 10.496 -0.998 -8.103 1.00 92.44 71 ALA A O 1
ATOM 579 N N . ILE A 1 72 ? 10.755 -2.770 -6.720 1.00 91.88 72 ILE A N 1
ATOM 580 C CA . ILE A 1 72 ? 10.711 -2.038 -5.451 1.00 91.88 72 ILE A CA 1
ATOM 581 C C . ILE A 1 72 ? 12.088 -2.184 -4.791 1.00 91.88 72 ILE A C 1
ATOM 583 O O . ILE A 1 72 ? 12.365 -3.240 -4.228 1.00 91.88 72 ILE A O 1
ATOM 587 N N . PRO A 1 73 ? 12.983 -1.181 -4.886 1.00 88.38 73 PRO A N 1
ATOM 588 C CA . PRO A 1 73 ? 14.334 -1.279 -4.326 1.00 88.38 73 PRO A CA 1
ATOM 589 C C . PRO A 1 73 ? 14.361 -1.334 -2.796 1.00 88.38 73 PRO A C 1
ATOM 591 O O . PRO A 1 73 ? 15.337 -1.793 -2.217 1.00 88.38 73 PRO A O 1
ATOM 594 N N . GLY A 1 74 ? 13.312 -0.830 -2.149 1.00 87.69 74 GLY A N 1
ATOM 595 C CA . GLY A 1 74 ? 13.191 -0.797 -0.701 1.00 87.69 74 GLY A CA 1
ATOM 596 C C . GLY A 1 74 ? 11.827 -0.276 -0.268 1.00 87.69 74 GLY A C 1
ATOM 597 O O . GLY A 1 74 ? 11.146 0.432 -1.019 1.00 87.69 74 GLY A O 1
ATOM 598 N N . MET A 1 75 ? 11.452 -0.648 0.951 1.00 91.00 75 MET A N 1
ATOM 599 C CA . MET A 1 75 ? 10.201 -0.287 1.601 1.00 91.00 75 MET A CA 1
ATOM 600 C C . MET A 1 75 ? 10.495 0.027 3.068 1.00 91.00 75 MET A C 1
ATOM 602 O O . MET A 1 75 ? 11.234 -0.708 3.718 1.00 91.00 75 MET A O 1
ATOM 606 N N . ASN A 1 76 ? 9.942 1.127 3.564 1.00 91.94 76 ASN A N 1
ATOM 607 C CA . ASN A 1 76 ? 10.019 1.538 4.958 1.00 91.94 76 ASN A CA 1
ATOM 608 C C . ASN A 1 76 ? 8.611 1.553 5.555 1.00 91.94 76 ASN A C 1
ATOM 610 O O . ASN A 1 76 ? 7.660 1.901 4.853 1.00 91.94 76 ASN A O 1
ATOM 614 N N . TYR A 1 77 ? 8.480 1.209 6.831 1.00 91.00 77 TYR A N 1
ATOM 615 C CA . TYR A 1 77 ? 7.199 1.185 7.526 1.00 91.00 77 TYR A CA 1
ATOM 616 C C . TYR A 1 77 ? 7.288 1.899 8.870 1.00 91.00 77 TYR A C 1
ATOM 618 O O . TYR A 1 77 ? 8.322 1.865 9.536 1.00 91.00 77 TYR A O 1
ATOM 626 N N . GLN A 1 78 ? 6.203 2.563 9.252 1.00 90.62 78 GLN A N 1
ATOM 627 C CA . GLN A 1 78 ? 6.089 3.313 10.501 1.00 90.62 78 GLN A CA 1
ATOM 628 C C . GLN A 1 78 ? 4.702 3.095 11.102 1.00 90.62 78 GLN A C 1
ATOM 630 O O . GLN A 1 78 ? 3.740 2.853 10.371 1.00 90.62 78 GLN A O 1
ATOM 635 N N . PHE A 1 79 ? 4.627 3.158 12.429 1.00 89.12 79 PHE A N 1
ATOM 636 C CA . PHE A 1 79 ? 3.380 3.126 13.178 1.00 89.12 79 PHE A CA 1
ATOM 637 C C . PHE A 1 79 ? 3.266 4.433 13.950 1.00 89.12 79 PHE A C 1
ATOM 639 O O . PHE A 1 79 ? 4.181 4.763 14.702 1.00 89.12 79 PHE A O 1
ATOM 646 N N . ASP A 1 80 ? 2.159 5.131 13.753 1.00 87.06 80 ASP A N 1
ATOM 647 C CA . ASP A 1 80 ? 1.860 6.415 14.364 1.00 87.06 80 ASP A CA 1
ATOM 648 C C . ASP A 1 80 ? 0.555 6.283 15.156 1.00 87.06 80 ASP A C 1
ATOM 650 O O . ASP A 1 80 ? -0.423 5.699 14.674 1.00 87.06 80 ASP A O 1
ATOM 654 N N . ASP A 1 81 ? 0.532 6.816 16.374 1.00 80.50 81 ASP A N 1
ATOM 655 C CA . ASP A 1 81 ? -0.695 6.883 17.162 1.00 80.50 81 ASP A CA 1
ATOM 656 C C . ASP A 1 81 ? -1.612 7.959 16.570 1.00 80.50 81 ASP A C 1
ATOM 658 O O . ASP A 1 81 ? -1.185 9.083 16.287 1.00 80.50 81 ASP A O 1
ATOM 662 N N . VAL A 1 82 ? -2.879 7.608 16.347 1.00 75.88 82 VAL A N 1
ATOM 663 C CA . VAL A 1 82 ? -3.875 8.565 15.860 1.00 75.88 82 VAL A CA 1
ATOM 664 C C . VAL A 1 82 ? -4.457 9.314 17.051 1.00 75.88 82 VAL A C 1
ATOM 666 O O . VAL A 1 82 ? -4.783 8.716 18.076 1.00 75.88 82 VAL A O 1
ATOM 669 N N . GLU A 1 83 ? -4.621 10.626 16.896 1.00 65.12 83 GLU A N 1
ATOM 670 C CA . GLU A 1 83 ? -5.202 11.502 17.911 1.00 65.12 83 GLU A CA 1
ATOM 671 C C . GLU A 1 83 ? -6.557 10.942 18.395 1.00 65.12 83 GLU A C 1
ATOM 673 O O . GLU A 1 83 ? -7.506 10.803 17.621 1.00 65.12 83 GLU A O 1
ATOM 678 N N . GLY A 1 84 ? -6.621 10.570 19.679 1.00 65.00 84 GLY A N 1
ATOM 679 C CA . GLY A 1 84 ? -7.807 9.987 20.316 1.00 65.00 84 GLY A CA 1
ATOM 680 C C . GLY A 1 84 ? -7.731 8.498 20.679 1.00 65.00 84 GLY A C 1
ATOM 681 O O . GLY A 1 84 ? -8.748 7.970 21.119 1.00 65.00 84 GLY A O 1
ATOM 682 N N . ASP A 1 85 ? -6.585 7.820 20.517 1.00 65.88 85 ASP A N 1
ATOM 683 C CA . ASP A 1 85 ? -6.362 6.407 20.907 1.00 65.88 85 ASP A CA 1
ATOM 684 C C . ASP A 1 85 ? -7.386 5.417 20.308 1.00 65.88 85 ASP A C 1
ATOM 686 O O . ASP A 1 85 ? -7.655 4.343 20.848 1.00 65.88 85 ASP A O 1
ATOM 690 N N . LEU A 1 86 ? -8.000 5.766 19.175 1.00 70.12 86 LEU A N 1
ATOM 691 C CA . LEU A 1 86 ? -9.038 4.934 18.553 1.00 70.12 86 LEU A CA 1
ATOM 692 C C . LEU A 1 86 ? -8.456 3.874 17.610 1.00 70.12 86 LEU A C 1
ATOM 694 O O . LEU A 1 86 ? -9.070 2.828 17.394 1.00 70.12 86 LEU A O 1
ATOM 698 N N . ALA A 1 87 ? -7.288 4.141 17.026 1.00 79.00 87 ALA A N 1
ATOM 699 C CA . ALA A 1 87 ? -6.617 3.265 16.076 1.00 79.00 87 ALA A CA 1
ATOM 700 C C . ALA A 1 87 ? -5.120 3.585 16.004 1.00 79.00 87 ALA A C 1
ATOM 702 O O . ALA A 1 87 ? -4.697 4.706 16.280 1.00 79.00 87 ALA A O 1
ATOM 703 N N . LEU A 1 88 ? -4.338 2.601 15.567 1.00 86.38 88 LEU A N 1
ATOM 704 C CA . LEU A 1 88 ? -2.935 2.789 15.214 1.00 86.38 88 LEU A CA 1
ATOM 705 C C . LEU A 1 88 ? -2.846 2.999 13.700 1.00 86.38 88 LEU A C 1
ATOM 707 O O . LEU A 1 88 ? -3.301 2.151 12.932 1.00 86.38 88 LEU A O 1
ATOM 711 N N . GLN A 1 89 ? -2.268 4.105 13.246 1.00 89.44 89 GLN A N 1
ATOM 712 C CA . GLN A 1 89 ? -2.007 4.319 11.828 1.00 89.44 89 GLN A CA 1
ATOM 713 C C . GLN A 1 89 ? -0.706 3.617 11.454 1.00 89.44 89 GLN A C 1
ATOM 715 O O . GLN A 1 89 ? 0.326 3.806 12.084 1.00 89.44 89 GLN A O 1
ATOM 720 N N . ALA A 1 90 ? -0.739 2.798 10.410 1.00 90.38 90 ALA A N 1
ATOM 721 C CA . ALA A 1 90 ? 0.449 2.182 9.848 1.00 90.38 90 ALA A CA 1
ATOM 722 C C . ALA A 1 90 ? 0.694 2.747 8.454 1.00 90.38 90 ALA A C 1
ATOM 724 O O . ALA A 1 90 ? -0.191 2.713 7.598 1.00 90.38 90 ALA A O 1
ATOM 725 N N . SER A 1 91 ? 1.897 3.261 8.216 1.00 91.62 91 SER A N 1
ATOM 726 C CA . SER A 1 91 ? 2.296 3.795 6.919 1.00 91.62 91 SER A CA 1
ATOM 727 C C . SER A 1 91 ? 3.390 2.946 6.282 1.00 91.62 91 SER A C 1
ATOM 729 O O . SER A 1 91 ? 4.270 2.413 6.956 1.00 91.62 91 SER A O 1
ATOM 731 N N . ILE A 1 92 ? 3.316 2.808 4.960 1.00 91.62 92 ILE A N 1
ATOM 732 C CA . ILE A 1 92 ? 4.264 2.093 4.116 1.00 91.62 92 ILE A CA 1
ATOM 733 C C . ILE A 1 92 ? 4.745 3.067 3.044 1.00 91.62 92 ILE A C 1
ATOM 735 O O . ILE A 1 92 ? 3.972 3.534 2.208 1.00 91.62 92 ILE A O 1
ATOM 739 N N . ASN A 1 93 ? 6.041 3.348 3.052 1.00 93.25 93 ASN A N 1
ATOM 740 C CA . ASN A 1 93 ? 6.700 4.216 2.089 1.00 93.25 93 ASN A CA 1
ATOM 741 C C . ASN A 1 93 ? 7.620 3.381 1.210 1.00 93.25 93 ASN A C 1
ATOM 743 O O . ASN A 1 93 ? 8.509 2.692 1.712 1.00 93.25 93 ASN A O 1
ATOM 747 N N . PHE A 1 94 ? 7.448 3.443 -0.103 1.00 92.38 94 PHE A N 1
ATOM 748 C CA . PHE A 1 94 ? 8.297 2.686 -1.014 1.00 92.38 94 PHE A CA 1
ATOM 749 C C . PHE A 1 94 ? 8.482 3.380 -2.352 1.00 92.38 94 PHE A C 1
ATOM 751 O O . PHE A 1 94 ? 7.684 4.210 -2.790 1.00 92.38 94 PHE A O 1
ATOM 758 N N . ARG A 1 95 ? 9.573 3.010 -3.020 1.00 92.88 95 ARG A N 1
ATOM 759 C CA . ARG A 1 95 ? 9.886 3.472 -4.369 1.00 92.88 95 ARG A CA 1
ATOM 760 C C . ARG A 1 95 ? 9.570 2.371 -5.368 1.00 92.88 95 ARG A C 1
ATOM 762 O O . ARG A 1 95 ? 10.037 1.252 -5.203 1.00 92.88 95 ARG A O 1
ATOM 769 N N . VAL A 1 96 ? 8.859 2.705 -6.438 1.00 92.56 96 VAL A N 1
ATOM 770 C CA . VAL A 1 96 ? 8.543 1.792 -7.541 1.00 92.56 96 VAL A CA 1
ATOM 771 C C . VAL A 1 96 ? 9.199 2.280 -8.821 1.00 92.56 96 VAL A C 1
ATOM 773 O O . VAL A 1 96 ? 9.081 3.449 -9.182 1.00 92.56 96 VAL A O 1
ATOM 776 N N . VAL A 1 97 ? 9.866 1.378 -9.536 1.00 92.62 97 VAL A N 1
ATOM 777 C CA . VAL A 1 97 ? 10.508 1.662 -10.821 1.00 92.62 97 VAL A CA 1
ATOM 778 C C . VAL A 1 97 ? 9.956 0.732 -11.890 1.00 92.62 97 VAL A C 1
ATOM 780 O O . VAL A 1 97 ? 9.915 -0.485 -11.717 1.00 92.62 97 VAL A O 1
ATOM 783 N N . GLY A 1 98 ? 9.556 1.299 -13.025 1.00 91.19 98 GLY A N 1
ATOM 784 C CA . GLY A 1 98 ? 9.018 0.512 -14.128 1.00 91.19 98 GLY A CA 1
ATOM 785 C C . GLY A 1 98 ? 8.442 1.360 -15.251 1.00 91.19 98 GLY A C 1
ATOM 786 O O . GLY A 1 98 ? 8.593 2.582 -15.287 1.00 91.19 98 GLY A O 1
ATOM 787 N N . LYS A 1 99 ? 7.767 0.701 -16.194 1.00 91.75 99 LYS A N 1
ATOM 788 C CA . LYS A 1 99 ? 6.997 1.384 -17.241 1.00 91.75 99 LYS A CA 1
ATOM 789 C C . LYS A 1 99 ? 5.794 2.078 -16.604 1.00 91.75 99 LYS A C 1
ATOM 791 O O . LYS A 1 99 ? 5.071 1.449 -15.834 1.00 91.75 99 LYS A O 1
ATOM 796 N N . TYR A 1 100 ? 5.514 3.317 -17.006 1.00 90.31 100 TYR A N 1
ATOM 797 C CA . TYR A 1 100 ? 4.387 4.097 -16.474 1.00 90.31 100 TYR A CA 1
ATOM 798 C C . TYR A 1 100 ? 3.054 3.329 -16.479 1.00 90.31 100 TYR A C 1
ATOM 800 O O . TYR A 1 100 ? 2.367 3.269 -15.466 1.00 90.31 100 TYR A O 1
ATOM 808 N N . ALA A 1 101 ? 2.720 2.658 -17.588 1.00 91.06 101 ALA A N 1
ATOM 809 C CA . ALA A 1 101 ? 1.477 1.892 -17.695 1.00 91.06 101 ALA A CA 1
ATOM 810 C C . ALA A 1 101 ? 1.381 0.732 -16.684 1.00 91.06 101 ALA A C 1
ATOM 812 O O . ALA A 1 101 ? 0.284 0.399 -16.248 1.00 91.06 101 ALA A O 1
ATOM 813 N N . ALA A 1 102 ? 2.507 0.115 -16.312 1.00 92.69 102 ALA A N 1
ATOM 814 C CA . ALA A 1 102 ? 2.530 -0.929 -15.292 1.00 92.69 102 ALA A CA 1
ATOM 815 C C . ALA A 1 102 ? 2.345 -0.333 -13.890 1.00 92.69 102 ALA A C 1
ATOM 817 O O . ALA A 1 102 ? 1.520 -0.834 -13.134 1.00 92.69 102 ALA A O 1
ATOM 818 N N . ILE A 1 103 ? 3.015 0.787 -13.596 1.00 92.00 103 ILE A N 1
ATOM 819 C CA . ILE A 1 103 ? 2.872 1.508 -12.321 1.00 92.00 103 ILE A CA 1
ATOM 820 C C . ILE A 1 103 ? 1.431 1.988 -12.121 1.00 92.00 103 ILE A C 1
ATOM 822 O O . ILE A 1 103 ? 0.865 1.782 -11.055 1.00 92.00 103 ILE A O 1
ATOM 826 N N . ARG A 1 104 ? 0.792 2.540 -13.159 1.00 91.38 104 ARG A N 1
ATOM 827 C CA . ARG A 1 104 ? -0.613 2.968 -13.091 1.00 91.38 104 ARG A CA 1
ATOM 828 C C . ARG A 1 104 ? -1.557 1.819 -12.725 1.00 91.38 104 ARG A C 1
ATOM 830 O O . ARG A 1 104 ? -2.446 2.002 -11.904 1.00 91.38 104 ARG A O 1
ATOM 837 N N . ARG A 1 105 ? -1.379 0.635 -13.326 1.00 93.25 105 ARG A N 1
ATOM 838 C CA . ARG A 1 105 ? -2.201 -0.544 -12.993 1.00 93.25 105 ARG A CA 1
ATOM 839 C C . ARG A 1 105 ? -1.935 -1.049 -11.578 1.00 93.25 105 ARG A C 1
ATOM 841 O O . ARG A 1 105 ? -2.860 -1.494 -10.911 1.00 93.25 105 ARG A O 1
ATOM 848 N N . PHE A 1 106 ? -0.681 -0.993 -11.144 1.00 92.69 106 PHE A N 1
ATOM 849 C CA . PHE A 1 106 ? -0.280 -1.379 -9.800 1.00 92.69 106 PHE A CA 1
ATOM 850 C C . PHE A 1 106 ? -0.920 -0.480 -8.735 1.00 92.69 106 PHE A C 1
ATOM 852 O O . PHE A 1 106 ? -1.555 -1.007 -7.830 1.00 92.69 106 PHE A O 1
ATOM 859 N N . ILE A 1 107 ? -0.858 0.847 -8.897 1.00 90.94 107 ILE A N 1
ATOM 860 C CA . ILE A 1 107 ? -1.510 1.809 -7.987 1.00 90.94 107 ILE A CA 1
ATOM 861 C C . ILE A 1 107 ? -3.019 1.564 -7.935 1.00 90.94 107 ILE A C 1
ATOM 863 O O . ILE A 1 107 ? -3.574 1.413 -6.856 1.00 90.94 107 ILE A O 1
ATOM 867 N N . HIS A 1 108 ? -3.663 1.410 -9.094 1.00 91.19 108 HIS A N 1
ATOM 868 C CA . HIS A 1 108 ? -5.094 1.109 -9.135 1.00 91.19 108 HIS A CA 1
ATOM 869 C C . HIS A 1 108 ? -5.434 -0.185 -8.383 1.00 91.19 108 HIS A C 1
ATOM 871 O O . HIS A 1 108 ? -6.428 -0.251 -7.672 1.00 91.19 108 HIS A O 1
ATOM 877 N N . ARG A 1 109 ? -4.625 -1.244 -8.526 1.00 90.75 109 ARG A N 1
ATOM 878 C CA . ARG A 1 109 ? -4.864 -2.485 -7.780 1.00 90.75 109 ARG A CA 1
ATOM 879 C C . ARG A 1 109 ? -4.717 -2.290 -6.282 1.00 90.75 109 ARG A C 1
ATOM 881 O O . ARG A 1 109 ? -5.549 -2.821 -5.563 1.00 90.75 109 ARG A O 1
ATOM 888 N N . ILE A 1 110 ? -3.708 -1.541 -5.844 1.00 89.69 110 ILE A N 1
ATOM 889 C CA . ILE A 1 110 ? -3.520 -1.168 -4.441 1.00 89.69 110 ILE A CA 1
ATOM 890 C C . ILE A 1 110 ? -4.783 -0.482 -3.904 1.00 89.69 110 ILE A C 1
ATOM 892 O O . ILE A 1 110 ? -5.339 -0.947 -2.916 1.00 89.69 110 ILE A O 1
ATOM 896 N N . GLU A 1 111 ? -5.281 0.541 -4.599 1.00 87.75 111 GLU A N 1
ATOM 897 C CA . GLU A 1 111 ? -6.488 1.291 -4.212 1.00 87.75 111 GLU A CA 1
ATOM 898 C C . GLU A 1 111 ? -7.747 0.410 -4.156 1.00 87.75 111 GLU A C 1
ATOM 900 O O . GLU A 1 111 ? -8.644 0.651 -3.355 1.00 87.75 111 GLU A O 1
ATOM 905 N N . THR A 1 112 ? -7.821 -0.634 -4.986 1.00 88.00 112 THR A N 1
ATOM 906 C CA . THR A 1 112 ? -8.963 -1.567 -5.010 1.00 88.00 112 THR A CA 1
ATOM 907 C C . THR A 1 112 ? -8.788 -2.817 -4.141 1.00 88.00 112 THR A C 1
ATOM 909 O O . THR A 1 112 ? -9.729 -3.597 -4.019 1.00 88.00 112 THR A O 1
ATOM 912 N N . ALA A 1 113 ? -7.599 -3.061 -3.577 1.00 82.94 113 ALA A N 1
ATOM 913 C CA . ALA A 1 113 ? -7.281 -4.321 -2.899 1.00 82.94 113 ALA A CA 1
ATOM 914 C C . ALA A 1 113 ? -7.918 -4.425 -1.510 1.00 82.94 113 ALA A C 1
ATOM 916 O O . ALA A 1 113 ? -8.270 -5.520 -1.077 1.00 82.94 113 ALA A O 1
ATOM 917 N N . SER A 1 114 ? -8.046 -3.301 -0.806 1.00 76.44 114 SER A N 1
ATOM 918 C CA . SER A 1 114 ? -8.658 -3.250 0.516 1.00 76.44 114 SER A CA 1
ATOM 919 C C . SER A 1 114 ? -9.312 -1.890 0.737 1.00 76.44 114 SER A C 1
ATOM 921 O O . SER A 1 114 ? -8.686 -0.873 0.441 1.00 76.44 114 SER A O 1
ATOM 923 N N . PRO A 1 115 ? -10.527 -1.840 1.311 1.00 71.88 115 PRO A N 1
ATOM 924 C CA . PRO A 1 115 ? -11.206 -0.580 1.605 1.00 71.88 115 PRO A CA 1
ATOM 925 C C . PRO A 1 115 ? -10.482 0.277 2.658 1.00 71.88 115 PRO A C 1
ATOM 927 O O . PRO A 1 115 ? -10.813 1.449 2.809 1.00 71.88 115 PRO A O 1
ATOM 930 N N . TYR A 1 116 ? -9.512 -0.284 3.387 1.00 76.69 116 TYR A N 1
ATOM 931 C CA . TYR A 1 116 ? -8.780 0.409 4.458 1.00 76.69 116 TYR A CA 1
ATOM 932 C C . TYR A 1 116 ? -7.369 0.830 4.060 1.00 76.69 116 TYR A C 1
ATOM 934 O O . TYR A 1 116 ? -6.632 1.354 4.892 1.00 76.69 116 TYR A O 1
ATOM 942 N N . LEU A 1 117 ? -6.991 0.591 2.805 1.00 82.25 117 LEU A N 1
ATOM 943 C CA . LEU A 1 117 ? -5.679 0.922 2.290 1.00 82.25 117 LEU A CA 1
ATOM 944 C C . LEU A 1 117 ? -5.773 2.177 1.425 1.00 82.25 117 LEU A C 1
ATOM 946 O O . LEU A 1 117 ? -6.403 2.182 0.371 1.00 82.25 117 LEU A O 1
ATOM 950 N N . LEU A 1 118 ? -5.139 3.249 1.885 1.00 85.06 118 LEU A N 1
ATOM 951 C CA . LEU A 1 118 ? -5.227 4.569 1.276 1.00 85.06 118 LEU A CA 1
ATOM 952 C C . LEU A 1 118 ? -3.871 4.963 0.702 1.00 85.06 118 LEU A C 1
ATOM 954 O O . LEU A 1 118 ? -2.842 4.809 1.355 1.00 85.06 118 LEU A O 1
ATOM 958 N N . VAL A 1 119 ? -3.859 5.501 -0.513 1.00 87.25 119 VAL A N 1
ATOM 959 C CA . VAL A 1 119 ? -2.663 6.120 -1.095 1.00 87.25 119 VAL A CA 1
ATOM 960 C C . VAL A 1 119 ? -2.677 7.602 -0.720 1.00 87.25 119 VAL A C 1
ATOM 962 O O . VAL A 1 119 ? -3.498 8.360 -1.225 1.00 87.25 119 VAL A O 1
ATOM 965 N N . GLU A 1 120 ? -1.784 8.022 0.176 1.00 86.88 120 GLU A N 1
ATOM 966 C CA . GLU A 1 120 ? -1.712 9.412 0.662 1.00 86.88 120 GLU A CA 1
ATOM 967 C C . GLU A 1 120 ? -0.721 10.278 -0.116 1.00 86.88 120 GLU A C 1
ATOM 969 O O . GLU A 1 120 ? -0.838 11.501 -0.128 1.00 86.88 120 GLU A O 1
ATOM 974 N N . GLY A 1 121 ? 0.278 9.663 -0.748 1.00 81.38 121 GLY A N 1
ATOM 975 C CA . GLY A 1 121 ? 1.339 10.393 -1.432 1.00 81.38 121 GLY A CA 1
ATOM 976 C C . GLY A 1 121 ? 1.813 9.666 -2.675 1.00 81.38 121 GLY A C 1
ATOM 977 O O . GLY A 1 121 ? 2.062 8.458 -2.640 1.00 81.38 121 GLY A O 1
ATOM 978 N N . LEU A 1 122 ? 1.945 10.415 -3.771 1.00 85.50 122 LEU A N 1
ATOM 979 C CA . LEU A 1 122 ? 2.391 9.895 -5.054 1.00 85.50 122 LEU A CA 1
ATOM 980 C C . LEU A 1 122 ? 3.260 10.918 -5.792 1.00 85.50 122 LEU A C 1
ATOM 982 O O . LEU A 1 122 ? 2.749 11.810 -6.465 1.00 85.50 122 LEU A O 1
ATOM 986 N N . ASP A 1 123 ? 4.577 10.736 -5.731 1.00 85.69 123 ASP A N 1
ATOM 987 C CA . ASP A 1 123 ? 5.534 11.605 -6.419 1.00 85.69 123 ASP A CA 1
ATOM 988 C C . ASP A 1 123 ? 6.178 10.885 -7.598 1.00 85.69 123 ASP A C 1
ATOM 990 O O . ASP A 1 123 ? 6.835 9.855 -7.430 1.00 85.69 123 ASP A O 1
ATOM 994 N N . ALA A 1 124 ? 6.031 11.442 -8.801 1.00 84.00 124 ALA A N 1
ATOM 995 C CA . ALA A 1 124 ? 6.546 10.859 -10.034 1.00 84.00 124 ALA A CA 1
ATOM 996 C C . ALA A 1 124 ? 7.792 11.596 -10.536 1.00 84.00 124 ALA A C 1
ATOM 998 O O . ALA A 1 124 ? 7.779 12.802 -10.768 1.00 84.00 124 ALA A O 1
ATOM 999 N N . THR A 1 125 ? 8.856 10.849 -10.814 1.00 83.06 125 THR A N 1
ATOM 1000 C CA . THR A 1 125 ? 10.063 11.355 -11.476 1.00 83.06 125 THR A CA 1
ATOM 1001 C C . THR A 1 125 ? 10.377 10.517 -12.712 1.00 83.06 125 THR A C 1
ATOM 1003 O O . THR A 1 125 ? 10.202 9.296 -12.745 1.00 83.06 125 THR A O 1
ATOM 1006 N N . ARG A 1 126 ? 10.814 11.165 -13.794 1.00 78.12 126 ARG A N 1
ATOM 1007 C CA . ARG A 1 126 ? 11.204 10.461 -15.022 1.00 78.12 126 ARG A CA 1
ATOM 1008 C C . ARG A 1 126 ? 12.641 9.967 -14.881 1.00 78.12 126 ARG A C 1
ATOM 1010 O O . ARG A 1 126 ? 13.534 10.762 -14.605 1.00 78.12 126 ARG A O 1
ATOM 1017 N N . LYS A 1 127 ? 12.890 8.685 -15.166 1.00 71.19 127 LYS A N 1
ATOM 1018 C CA . LYS A 1 127 ? 14.258 8.181 -15.313 1.00 71.19 127 LYS A CA 1
ATOM 1019 C C . LYS A 1 127 ? 14.757 8.571 -16.705 1.00 71.19 127 LYS A C 1
ATOM 1021 O O . LYS A 1 127 ? 14.342 7.981 -17.702 1.00 71.19 127 LYS A O 1
ATOM 1026 N N . VAL A 1 128 ? 15.588 9.606 -16.794 1.00 60.00 128 VAL A N 1
ATOM 1027 C CA . VAL A 1 128 ? 16.230 9.994 -18.058 1.00 60.00 128 VAL A CA 1
ATOM 1028 C C . VAL A 1 128 ? 17.358 8.996 -18.325 1.00 60.00 128 VAL A C 1
ATOM 1030 O O . VAL A 1 128 ? 18.316 8.924 -17.564 1.00 60.00 128 VAL A O 1
ATOM 1033 N N . GLY A 1 129 ? 17.210 8.164 -19.356 1.00 56.41 129 GLY A N 1
ATOM 1034 C CA . GLY A 1 129 ? 18.293 7.305 -19.832 1.00 56.41 129 GLY A CA 1
ATOM 1035 C C . GLY A 1 129 ? 19.282 8.122 -20.662 1.00 56.41 129 GLY A C 1
ATOM 1036 O O . GLY A 1 129 ? 18.860 8.851 -21.561 1.00 56.41 129 GLY A O 1
ATOM 1037 N N . SER A 1 130 ? 20.575 8.013 -20.355 1.00 46.72 130 SER A N 1
ATOM 1038 C CA . SER A 1 130 ? 21.650 8.570 -21.179 1.00 46.72 130 SER A CA 1
ATOM 1039 C C . SER A 1 130 ? 21.654 7.952 -22.579 1.00 46.72 130 SER A C 1
ATOM 1041 O O . SER A 1 130 ? 21.535 6.740 -22.717 1.00 46.72 130 SER A O 1
ATOM 1043 N N . ALA A 1 131 ? 21.857 8.821 -23.571 1.00 48.81 131 ALA A N 1
ATOM 1044 C CA . ALA A 1 131 ? 22.215 8.567 -24.968 1.00 48.81 131 ALA A CA 1
ATOM 1045 C C . ALA A 1 131 ? 21.242 7.746 -25.841 1.00 48.81 131 ALA A C 1
ATOM 1047 O O . ALA A 1 131 ? 20.872 6.605 -25.587 1.00 48.81 131 ALA A O 1
ATOM 1048 N N . ARG A 1 132 ? 20.860 8.390 -26.946 1.00 51.41 132 ARG A N 1
ATOM 1049 C CA . ARG A 1 132 ? 20.045 7.873 -28.042 1.00 51.41 132 ARG A CA 1
ATOM 1050 C C . ARG A 1 132 ? 20.919 6.991 -28.937 1.00 51.41 132 ARG A C 1
ATOM 1052 O O . ARG A 1 132 ? 21.934 7.467 -29.435 1.00 51.41 132 ARG A O 1
ATOM 1059 N N . THR A 1 133 ? 20.472 5.777 -29.235 1.00 46.56 133 THR A N 1
ATOM 1060 C CA . THR A 1 133 ? 20.908 5.046 -30.433 1.00 46.56 133 THR A CA 1
ATOM 1061 C C . THR A 1 133 ? 19.655 4.705 -31.233 1.00 46.56 133 THR A C 1
ATOM 1063 O O . THR A 1 133 ? 18.653 4.226 -30.702 1.00 46.56 133 T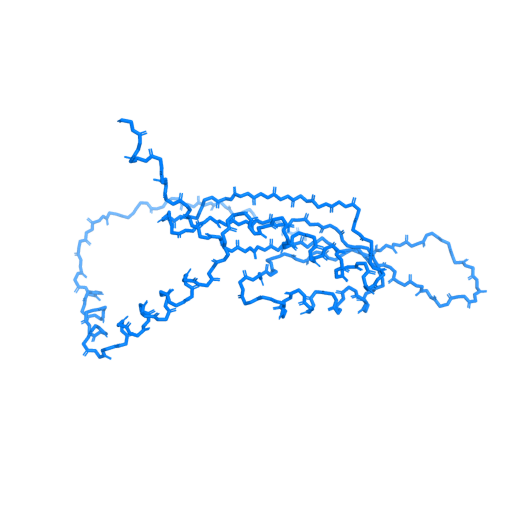HR A O 1
ATOM 1066 N N . SER A 1 134 ? 19.667 5.103 -32.499 1.00 53.50 134 SER A N 1
ATOM 1067 C CA . SER A 1 134 ? 18.549 5.098 -33.437 1.00 53.50 134 SER A CA 1
ATOM 1068 C C . SE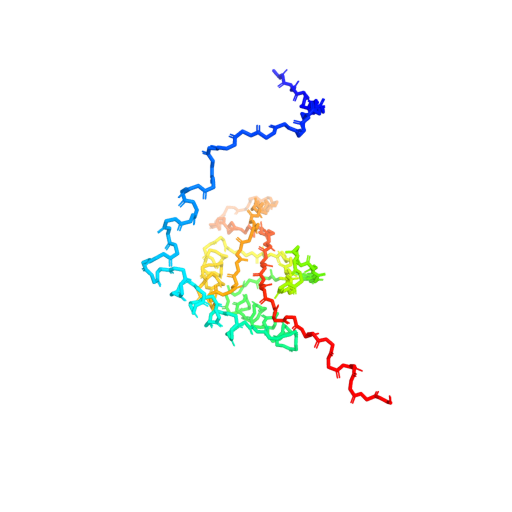R A 1 134 ? 18.054 3.682 -33.735 1.00 53.50 134 SER A C 1
ATOM 1070 O O . SER A 1 134 ? 18.712 2.954 -34.470 1.00 53.50 134 SER A O 1
ATOM 1072 N N . SER A 1 135 ? 16.911 3.303 -33.150 1.00 53.94 135 SER A N 1
ATOM 1073 C CA . SER A 1 135 ? 15.933 2.302 -33.653 1.00 53.94 135 SER A CA 1
ATOM 1074 C C . SER A 1 135 ? 14.962 1.804 -32.570 1.00 53.94 135 SER A C 1
ATOM 1076 O O . SER A 1 135 ? 13.954 1.181 -32.894 1.00 53.94 135 SER A O 1
ATOM 1078 N N . GLN A 1 136 ? 15.190 2.104 -31.285 1.00 51.16 136 GLN A N 1
ATOM 1079 C CA . GLN A 1 136 ? 14.381 1.547 -30.197 1.00 51.16 136 GLN A CA 1
ATOM 1080 C C . GLN A 1 136 ? 13.426 2.589 -29.594 1.00 51.16 136 GLN A C 1
ATOM 1082 O O . GLN A 1 136 ? 13.853 3.627 -29.086 1.00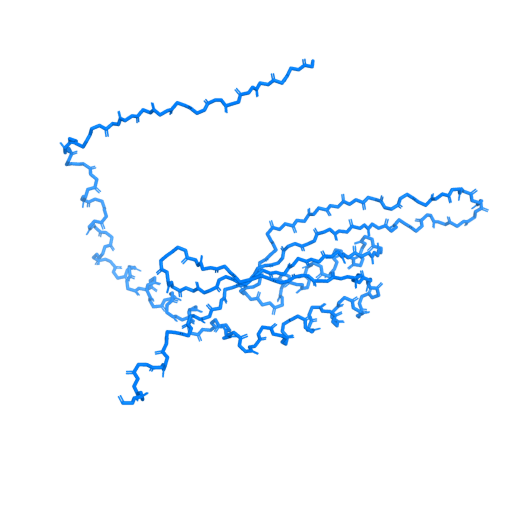 51.16 136 GLN A O 1
ATOM 1087 N N . LYS A 1 137 ? 12.110 2.316 -29.646 1.00 52.75 137 LYS A N 1
ATOM 1088 C CA . LYS A 1 137 ? 11.058 3.127 -29.000 1.00 52.75 137 LYS A CA 1
ATOM 1089 C C . LYS A 1 137 ? 11.481 3.427 -27.554 1.00 52.75 137 LYS A C 1
ATOM 1091 O O . LYS A 1 137 ? 11.761 2.473 -26.824 1.00 52.75 137 LYS A O 1
ATOM 1096 N N . PRO A 1 138 ? 11.529 4.700 -27.114 1.00 56.94 138 PRO A N 1
ATOM 1097 C CA . PRO A 1 138 ? 12.044 5.035 -25.794 1.00 56.94 138 PRO A CA 1
ATOM 1098 C C . PRO A 1 138 ? 11.198 4.335 -24.732 1.00 56.94 138 PRO A C 1
ATOM 1100 O O . PRO A 1 138 ? 10.019 4.641 -24.549 1.00 56.94 138 PRO A O 1
ATOM 1103 N N . SER A 1 139 ? 11.785 3.366 -24.029 1.00 58.22 139 SER A N 1
ATOM 1104 C CA . SER A 1 139 ? 11.142 2.762 -22.871 1.00 58.22 139 SER A CA 1
ATOM 1105 C C . SER A 1 139 ? 11.174 3.783 -21.737 1.00 58.22 139 SER A C 1
ATOM 1107 O O . SER A 1 139 ? 12.166 3.880 -21.013 1.00 58.22 139 SER A O 1
ATOM 1109 N N . THR A 1 140 ? 10.116 4.586 -21.613 1.00 74.19 140 THR A N 1
ATOM 1110 C CA . THR A 1 140 ? 9.984 5.585 -20.547 1.00 74.19 140 THR A CA 1
ATOM 1111 C C . THR A 1 140 ? 9.782 4.870 -19.214 1.00 74.19 140 THR A C 1
ATOM 1113 O O . THR A 1 140 ? 8.659 4.566 -18.806 1.00 74.19 140 THR A O 1
ATOM 1116 N N . HIS A 1 141 ? 10.894 4.554 -18.556 1.00 80.19 141 HIS A N 1
ATOM 1117 C CA . HIS A 1 141 ? 10.879 4.147 -17.164 1.00 80.19 141 HIS A CA 1
ATOM 1118 C C . HIS A 1 141 ? 10.659 5.386 -16.304 1.00 80.19 141 HIS A C 1
ATOM 1120 O O . HIS A 1 141 ? 11.261 6.442 -16.513 1.00 80.19 141 HIS A O 1
ATOM 1126 N N . VAL A 1 142 ? 9.762 5.251 -15.345 1.00 87.88 142 VAL A N 1
ATOM 1127 C CA .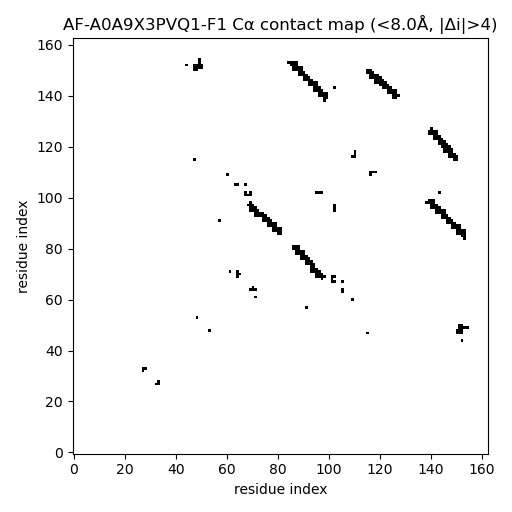 VAL A 1 142 ? 9.441 6.284 -14.369 1.00 87.88 142 VAL A CA 1
ATOM 1128 C C . VAL A 1 142 ? 9.632 5.700 -12.982 1.00 87.88 142 VAL A C 1
ATOM 1130 O O . VAL A 1 142 ? 9.574 4.482 -12.785 1.00 87.88 142 VAL A O 1
ATOM 1133 N N . VAL A 1 143 ? 9.929 6.584 -12.047 1.00 90.12 143 VAL A N 1
ATOM 1134 C CA . VAL A 1 143 ? 10.149 6.274 -10.646 1.00 90.12 143 VAL A CA 1
ATOM 1135 C C . VAL A 1 143 ? 9.048 6.968 -9.866 1.00 90.12 143 VAL A C 1
ATOM 1137 O O . VAL A 1 143 ? 8.862 8.172 -10.014 1.00 90.12 143 VAL A O 1
ATOM 1140 N N . PHE A 1 144 ? 8.318 6.206 -9.067 1.00 91.19 144 PHE A N 1
ATOM 1141 C CA . PHE A 1 144 ? 7.266 6.714 -8.200 1.00 91.19 144 PHE A CA 1
ATOM 1142 C C . PHE A 1 144 ? 7.665 6.497 -6.747 1.00 91.19 144 PHE A C 1
ATOM 1144 O O . PHE A 1 144 ? 8.058 5.387 -6.392 1.00 91.19 144 PHE A O 1
ATOM 1151 N N . ASN A 1 145 ? 7.576 7.533 -5.920 1.00 92.25 145 ASN A N 1
ATOM 1152 C CA . ASN A 1 145 ? 7.577 7.373 -4.471 1.00 92.25 145 ASN A CA 1
ATOM 1153 C C . ASN A 1 145 ? 6.114 7.322 -4.030 1.00 92.25 145 ASN A C 1
ATOM 1155 O O . ASN A 1 145 ? 5.337 8.207 -4.383 1.00 92.25 145 ASN A O 1
ATOM 1159 N N . VAL A 1 146 ? 5.743 6.251 -3.337 1.00 91.38 146 VAL A N 1
ATOM 1160 C CA . VAL A 1 146 ? 4.365 5.970 -2.937 1.00 91.38 146 VAL A CA 1
ATOM 1161 C C . VAL A 1 146 ? 4.313 5.895 -1.417 1.00 91.38 146 VAL A C 1
ATOM 1163 O O . VAL A 1 146 ? 5.106 5.165 -0.815 1.00 91.38 146 VAL A O 1
ATOM 1166 N N . ARG A 1 147 ? 3.373 6.629 -0.818 1.00 93.38 147 ARG A N 1
ATOM 1167 C CA . ARG A 1 147 ? 2.994 6.502 0.591 1.00 93.38 147 ARG A CA 1
ATOM 1168 C C . ARG A 1 147 ? 1.605 5.896 0.671 1.00 93.38 147 ARG A C 1
ATOM 1170 O O . ARG A 1 147 ? 0.638 6.481 0.187 1.00 93.38 147 ARG A O 1
ATOM 1177 N N . VAL A 1 148 ? 1.537 4.722 1.275 1.00 91.12 148 VAL A N 1
ATOM 1178 C CA . VAL A 1 148 ? 0.304 3.996 1.556 1.00 91.12 148 VAL A CA 1
ATOM 1179 C C . VAL A 1 148 ? 0.076 4.004 3.056 1.00 91.12 148 VAL A C 1
ATOM 1181 O O . VAL A 1 148 ? 1.028 3.831 3.812 1.00 91.12 148 VAL A O 1
ATOM 1184 N N . VAL A 1 149 ? -1.164 4.163 3.495 1.00 91.25 149 VAL A N 1
ATOM 1185 C CA . VAL A 1 149 ? -1.534 4.050 4.905 1.00 91.25 149 VAL A CA 1
ATOM 1186 C C . VAL A 1 149 ? -2.683 3.079 5.097 1.00 91.25 149 VAL A C 1
ATOM 1188 O O . VAL A 1 149 ? -3.514 2.885 4.211 1.00 91.25 149 VAL A O 1
ATOM 1191 N N . THR A 1 150 ? -2.721 2.476 6.274 1.00 89.50 150 THR A N 1
ATOM 1192 C CA . THR A 1 150 ? -3.846 1.688 6.763 1.00 89.50 150 THR A CA 1
ATOM 1193 C C . THR A 1 150 ? -4.051 1.982 8.237 1.00 89.50 150 THR A C 1
ATOM 1195 O O . THR A 1 150 ? -3.107 2.313 8.954 1.00 89.50 150 THR A O 1
ATOM 1198 N N . PHE A 1 151 ? -5.283 1.822 8.700 1.00 88.19 151 PHE A N 1
ATOM 1199 C CA . PHE A 1 151 ? -5.600 1.887 10.120 1.00 88.19 151 PHE A CA 1
ATOM 1200 C C . PHE A 1 151 ? -5.668 0.477 10.685 1.00 88.19 151 PHE A C 1
ATOM 1202 O O . PHE A 1 151 ? -6.217 -0.432 10.060 1.00 88.19 151 PHE A O 1
ATOM 1209 N N . LEU A 1 152 ? -5.072 0.302 11.854 1.00 86.56 152 LEU A N 1
ATOM 1210 C CA . LEU A 1 152 ? -5.021 -0.948 12.582 1.00 86.56 152 LEU A CA 1
ATOM 1211 C C . LEU A 1 152 ? -5.829 -0.808 13.862 1.00 86.56 152 LEU A C 1
ATOM 1213 O O . LEU A 1 152 ? -5.835 0.244 14.509 1.00 86.56 152 LEU A O 1
ATOM 1217 N N . LYS A 1 153 ? -6.475 -1.901 14.251 1.00 86.50 153 LYS A N 1
ATOM 1218 C CA . LYS A 1 153 ? -7.149 -1.978 15.540 1.00 86.50 153 LYS A CA 1
ATOM 1219 C C . LYS A 1 153 ? -6.129 -1.776 16.663 1.00 86.50 153 LYS A C 1
ATOM 1221 O O . LYS A 1 153 ? -5.095 -2.449 16.688 1.00 86.50 153 LYS A O 1
ATOM 1226 N N . LEU A 1 154 ? -6.430 -0.866 17.590 1.00 77.06 154 LEU A N 1
ATOM 1227 C CA . LEU A 1 154 ? -5.617 -0.687 18.784 1.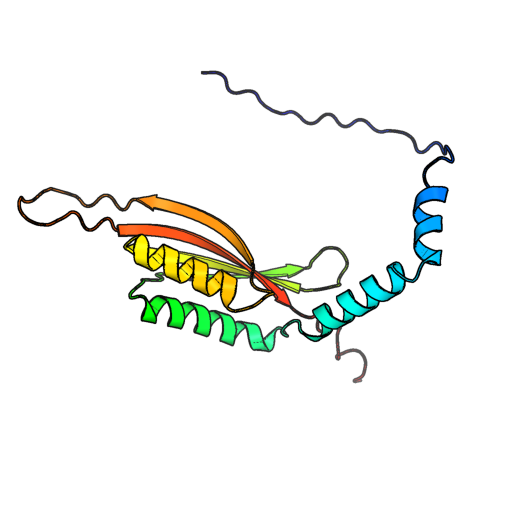00 77.06 154 LEU A CA 1
ATOM 1228 C C . LEU A 1 154 ? -5.794 -1.916 19.685 1.00 77.06 154 LEU A C 1
ATOM 1230 O O . LEU A 1 154 ? -6.893 -2.211 20.158 1.00 77.06 154 LEU A O 1
ATOM 1234 N N . GLU A 1 155 ? -4.710 -2.652 19.905 1.00 68.31 155 GLU A N 1
ATOM 1235 C CA . GLU A 1 155 ? -4.639 -3.686 20.937 1.00 68.31 155 GLU A CA 1
ATOM 1236 C C . GLU A 1 155 ? -4.584 -2.960 22.289 1.00 68.31 155 GLU A C 1
ATOM 1238 O O . GLU A 1 155 ? -3.508 -2.741 22.843 1.00 68.31 155 GLU A O 1
ATOM 1243 N N . LEU A 1 156 ? -5.738 -2.504 22.792 1.00 55.88 156 LEU A N 1
ATOM 1244 C CA . LEU A 1 156 ? -5.846 -1.996 24.158 1.00 55.88 156 LEU A CA 1
ATOM 1245 C C . LEU A 1 156 ? -5.317 -3.090 25.084 1.00 55.88 156 LEU A C 1
ATOM 1247 O O . LEU A 1 156 ? -5.907 -4.167 25.164 1.00 55.88 156 LEU A O 1
ATOM 1251 N N . LEU A 1 157 ? -4.167 -2.807 25.697 1.00 45.06 157 LEU A N 1
ATOM 1252 C CA . LEU A 1 157 ? -3.402 -3.639 26.620 1.00 45.06 157 LEU A CA 1
ATOM 1253 C C . LEU A 1 157 ? -4.220 -4.793 27.225 1.00 45.06 157 LEU A C 1
ATOM 1255 O O . LEU A 1 157 ? -4.790 -4.668 28.307 1.00 45.06 157 LEU A O 1
ATOM 1259 N N . GLN A 1 158 ? -4.158 -5.976 26.607 1.00 43.22 158 GLN A N 1
ATOM 1260 C CA . GLN A 1 158 ? -4.545 -7.230 27.269 1.00 43.22 158 GLN A CA 1
ATOM 1261 C C . GLN A 1 158 ? -3.557 -7.632 28.392 1.00 43.22 158 GLN A C 1
ATOM 1263 O O . GLN A 1 158 ? -3.587 -8.755 28.886 1.00 43.22 158 GLN A O 1
ATOM 1268 N N . GLY A 1 159 ? -2.679 -6.717 28.821 1.00 40.72 159 GLY A N 1
ATOM 1269 C CA . GLY A 1 159 ? -1.709 -6.911 29.898 1.00 40.72 159 GLY A CA 1
ATOM 1270 C C . GLY A 1 159 ? -2.193 -6.522 31.299 1.00 40.72 159 GLY A C 1
ATOM 1271 O O . GLY A 1 159 ? -1.500 -6.829 32.258 1.00 40.72 159 GLY A O 1
ATOM 1272 N N . ALA A 1 160 ? -3.360 -5.889 31.466 1.00 38.25 160 ALA A N 1
ATOM 1273 C CA . ALA A 1 160 ? -3.819 -5.443 32.792 1.00 38.25 160 ALA A CA 1
ATOM 1274 C C . ALA A 1 160 ? -4.554 -6.522 33.624 1.00 38.25 160 ALA A C 1
ATOM 1276 O O . ALA A 1 160 ? -5.067 -6.218 34.695 1.00 38.25 160 ALA A O 1
ATOM 1277 N N . ALA A 1 161 ? -4.619 -7.775 33.154 1.00 40.59 161 ALA A N 1
ATOM 1278 C CA . ALA A 1 161 ? -5.332 -8.867 33.833 1.00 40.59 161 ALA A CA 1
ATOM 1279 C C . ALA A 1 161 ? -4.469 -10.116 34.092 1.00 40.59 161 ALA A C 1
ATOM 1281 O O . ALA A 1 161 ? -4.989 -11.229 34.167 1.00 40.59 161 ALA A O 1
ATOM 1282 N N . ARG A 1 162 ? -3.148 -9.951 34.223 1.00 39.44 162 ARG A N 1
ATOM 1283 C CA . ARG A 1 162 ? -2.257 -10.970 34.792 1.00 39.44 162 ARG A CA 1
ATOM 1284 C C . ARG A 1 162 ? -1.123 -10.296 35.559 1.00 39.44 162 ARG A C 1
ATOM 1286 O O . ARG A 1 162 ? -0.145 -9.909 34.931 1.00 39.44 162 ARG A O 1
ATOM 1293 N N . VAL A 1 163 ? -1.296 -10.139 36.871 1.00 37.66 163 VAL A N 1
ATOM 1294 C CA . VAL A 1 163 ? -0.475 -10.668 37.987 1.00 37.66 163 VAL A CA 1
ATOM 1295 C C . VAL A 1 163 ? -1.143 -10.232 39.287 1.00 37.66 163 VAL A C 1
ATOM 1297 O O . VAL A 1 163 ? -1.495 -9.038 39.387 1.00 37.66 163 VAL A O 1
#

Foldseek 3Di:
DDDDDDDDDDDDDDDDDDPDDPVVVVVVVVPCVVVVVVVVVVVVLVPFAAPVCVVVVVVVLVVLCVVLVKDWPDKDKDWDQDPPNAWIKIKIKTKIKAQPVSVVVSVVCQVVVDVFKDWPDKDKDWDDDPDDDPDDDDRTMIMIITMIMGIHGRPPDPPPPDD

Solvent-accessible surface area (backbone atoms only — not comparable to full-atom values): 10142 Å² total; per-residue (Å²): 142,84,90,81,84,89,77,85,79,88,75,91,75,82,95,72,92,75,96,80,69,71,70,65,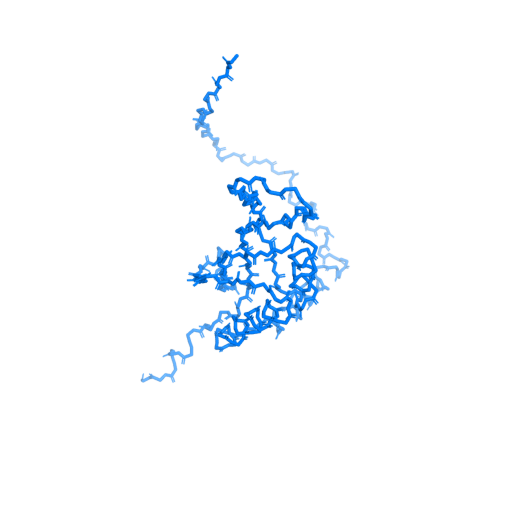71,62,58,53,65,76,67,59,52,55,59,51,53,52,54,51,50,50,55,53,56,73,67,39,49,47,71,87,54,49,63,58,51,55,50,52,56,52,52,52,35,50,77,58,68,37,46,65,89,52,75,48,75,51,79,44,83,39,94,80,77,72,32,34,35,37,39,42,40,35,41,40,39,32,46,53,75,43,52,56,53,49,52,53,47,51,58,70,70,38,97,62,42,41,77,81,42,80,48,79,45,77,58,81,77,82,81,92,68,99,86,67,80,82,79,61,35,29,37,33,44,38,31,37,35,32,58,24,47,56,80,73,70,86,67,85,83,72,133